Protein AF-A0A3R6A1B7-F1 (afdb_monomer_lite)

Sequence (128 aa):
MNTFRRIESLYRENGYKTHYAEKKHNRILLLYPNTKKSKIYGVHMDSDYGLVNVGCMELFRGESSLLFRDCCYDDYNFIVSKIKKVDEDTTIELNVPYAEPCLRPHLLFENQEDVANSFLKNNGYSES

pLDDT: mean 84.97, std 12.38, range [50.88, 96.31]

Foldseek 3Di:
DQLLVVVVVVQVVVQKDWFWWDDDQKTKIWIWHPDQKTWIKMWIDDRVVQKIFTFTWWQALNDIDTDGDDIDHRDNVVNVVVVVVCRVVPVDQPCPVPDDPNGGIGGMDRCVVCSVVVVCVVVVIDGD

Radius of gyration: 14.3 Å; chains: 1; bounding box: 33×40×31 Å

Secondary structure (DSSP, 8-state):
--HHHHHHHHHHHTTEEEEEEEETTEEEEEEEESSSSB--EEEEEETTTTEEEEEEEEEETTEEEEEEEEEESS-HHHHHHHHHHHHHTTSS----TTS-GGGSPB--BSSHHHHHHHHHHHTTPEE-

Organism: NCBI:txid33043

Structure (mmCIF, N/CA/C/O backbone):
data_AF-A0A3R6A1B7-F1
#
_entry.id   AF-A0A3R6A1B7-F1
#
loop_
_atom_site.group_PDB
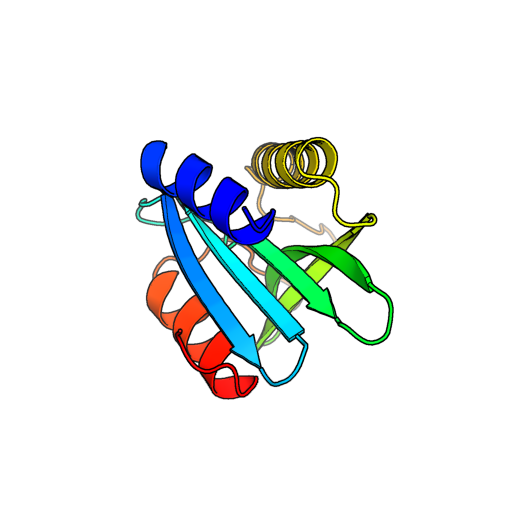_atom_site.id
_atom_site.type_symbol
_atom_site.label_atom_id
_atom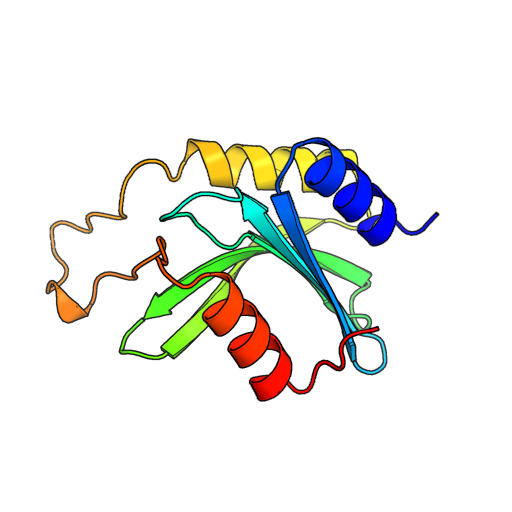_site.label_alt_id
_atom_site.label_comp_id
_atom_site.label_asym_id
_atom_site.label_entity_id
_atom_site.label_seq_id
_atom_site.pdbx_PDB_ins_code
_atom_site.Cartn_x
_atom_site.Cartn_y
_atom_site.Cartn_z
_atom_site.occupancy
_atom_site.B_iso_or_equiv
_atom_site.auth_seq_id
_atom_site.auth_comp_id
_atom_site.auth_asym_id
_atom_site.auth_atom_id
_atom_site.pdbx_PDB_model_num
ATOM 1 N N . MET A 1 1 ? 5.842 16.089 -11.579 1.00 56.31 1 MET A N 1
ATOM 2 C CA . MET A 1 1 ? 5.450 15.626 -10.229 1.00 56.31 1 MET A CA 1
ATOM 3 C C . MET A 1 1 ? 5.300 14.114 -10.293 1.00 56.31 1 MET A C 1
ATOM 5 O O . MET A 1 1 ? 4.538 13.662 -11.133 1.00 56.31 1 MET A O 1
ATOM 9 N N . ASN A 1 2 ? 6.078 13.358 -9.512 1.00 82.25 2 ASN A N 1
ATOM 10 C CA . ASN A 1 2 ? 6.042 11.886 -9.489 1.00 82.25 2 ASN A CA 1
ATOM 11 C C . ASN A 1 2 ? 4.625 11.401 -9.106 1.00 82.25 2 ASN A C 1
ATOM 13 O O . ASN A 1 2 ? 4.044 11.945 -8.164 1.00 82.25 2 ASN A O 1
ATOM 17 N N . THR A 1 3 ? 4.066 10.417 -9.818 1.00 90.81 3 THR A N 1
ATOM 18 C CA . THR A 1 3 ? 2.735 9.844 -9.543 1.00 90.81 3 THR A CA 1
ATOM 19 C C . THR A 1 3 ? 2.573 9.411 -8.092 1.00 90.81 3 THR A C 1
ATOM 21 O O . THR A 1 3 ? 1.537 9.688 -7.496 1.00 90.81 3 THR A O 1
ATOM 24 N N . PHE A 1 4 ? 3.619 8.852 -7.476 1.00 92.75 4 PHE A N 1
ATOM 25 C CA . PHE A 1 4 ? 3.610 8.478 -6.060 1.00 92.75 4 PHE A CA 1
ATOM 26 C C . PHE A 1 4 ? 3.373 9.686 -5.152 1.00 92.75 4 PHE A C 1
ATOM 28 O O . PHE A 1 4 ? 2.529 9.624 -4.267 1.00 92.75 4 PHE A O 1
ATOM 35 N N . ARG A 1 5 ? 4.049 10.814 -5.408 1.00 91.88 5 ARG A N 1
ATOM 36 C CA . ARG A 1 5 ? 3.853 12.058 -4.642 1.00 91.88 5 ARG A CA 1
ATOM 37 C C . ARG A 1 5 ? 2.453 12.634 -4.851 1.00 91.88 5 ARG A C 1
ATOM 39 O O . ARG A 1 5 ? 1.849 13.121 -3.907 1.00 91.88 5 ARG A O 1
ATOM 46 N N . ARG A 1 6 ? 1.909 12.539 -6.071 1.00 94.94 6 ARG A N 1
ATOM 47 C CA . ARG A 1 6 ? 0.518 12.928 -6.362 1.00 94.94 6 ARG A CA 1
ATOM 48 C C . ARG A 1 6 ? -0.492 12.102 -5.566 1.00 94.94 6 ARG A C 1
ATOM 50 O O . ARG A 1 6 ? -1.417 12.671 -4.998 1.00 94.94 6 ARG A O 1
ATOM 57 N N . ILE A 1 7 ? -0.312 10.783 -5.536 1.00 95.31 7 ILE A N 1
ATOM 58 C CA . ILE A 1 7 ? -1.165 9.867 -4.769 1.00 95.31 7 ILE A CA 1
ATOM 59 C C . ILE A 1 7 ? -1.015 10.153 -3.272 1.00 95.31 7 ILE A C 1
ATOM 61 O O . ILE A 1 7 ? -2.015 10.287 -2.576 1.00 95.31 7 ILE A O 1
ATOM 65 N N . GLU A 1 8 ? 0.216 10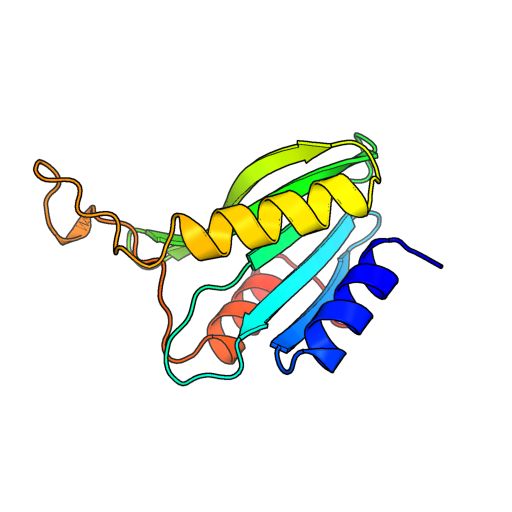.306 -2.784 1.00 95.94 8 GLU A N 1
ATOM 66 C CA . GLU A 1 8 ? 0.506 10.643 -1.389 1.00 95.94 8 GLU A CA 1
ATOM 67 C C . GLU A 1 8 ? -0.230 11.918 -0.951 1.00 95.94 8 GLU A C 1
ATOM 69 O O . GLU A 1 8 ? -0.932 11.894 0.059 1.00 95.94 8 GLU A O 1
ATOM 74 N N . SER A 1 9 ? -0.131 13.003 -1.729 1.00 95.50 9 SER A N 1
ATOM 75 C CA . SER A 1 9 ? -0.847 14.255 -1.458 1.00 95.50 9 SER A CA 1
ATOM 76 C C . SER A 1 9 ? -2.360 14.060 -1.421 1.00 95.50 9 SER A C 1
ATOM 78 O O . SER A 1 9 ? -2.981 14.451 -0.437 1.00 95.50 9 SER A O 1
ATOM 80 N N . LEU A 1 10 ? -2.942 13.395 -2.430 1.00 95.69 10 LEU A N 1
ATOM 81 C CA . LEU A 1 10 ? -4.383 13.122 -2.475 1.00 95.69 10 LEU A CA 1
ATOM 82 C C . LEU A 1 10 ? -4.855 12.422 -1.195 1.00 95.69 10 LEU A C 1
ATOM 84 O O . LEU A 1 10 ? -5.845 12.826 -0.588 1.00 95.69 10 LEU A O 1
ATOM 88 N N . TYR A 1 11 ? -4.176 11.353 -0.787 1.00 95.38 11 TYR A N 1
ATOM 89 C CA . TYR A 1 11 ? -4.617 10.560 0.358 1.00 95.38 11 TYR A CA 1
ATOM 90 C C . TYR A 1 11 ? -4.367 11.276 1.690 1.00 95.38 11 TYR A C 1
ATOM 92 O O . TYR A 1 11 ? -5.235 11.227 2.563 1.00 95.38 11 TYR A O 1
ATOM 100 N N . ARG A 1 12 ? -3.261 12.020 1.836 1.00 95.50 12 ARG A N 1
ATOM 101 C CA . ARG A 1 12 ? -3.033 12.882 3.010 1.00 95.50 12 ARG A CA 1
ATOM 102 C C . ARG A 1 12 ? -4.116 13.947 3.163 1.00 95.50 12 ARG A C 1
ATOM 104 O O . ARG A 1 12 ? -4.625 14.130 4.265 1.00 95.50 12 ARG A O 1
ATOM 111 N N . GLU A 1 13 ? -4.506 14.607 2.073 1.00 96.12 13 GLU A N 1
ATOM 112 C CA . GLU A 1 13 ? -5.593 15.600 2.065 1.00 96.12 13 GLU A CA 1
ATOM 113 C C . GLU A 1 13 ? -6.943 14.988 2.474 1.00 96.12 13 GLU A C 1
ATOM 115 O O . GLU A 1 13 ? -7.766 15.660 3.089 1.00 96.12 13 GLU A O 1
ATOM 120 N N . ASN A 1 14 ? -7.145 13.693 2.208 1.00 93.31 14 ASN A N 1
ATOM 121 C CA . ASN A 1 14 ? -8.319 12.929 2.637 1.00 93.31 14 ASN A CA 1
ATOM 122 C C . ASN A 1 14 ? -8.143 12.249 4.014 1.00 93.31 14 ASN A C 1
ATOM 124 O O . ASN A 1 14 ? -8.914 11.358 4.370 1.00 93.31 14 ASN A O 1
ATOM 128 N N . GLY A 1 15 ? -7.138 12.650 4.802 1.00 93.38 15 GLY A N 1
ATOM 129 C CA . GLY A 1 15 ? -6.952 12.209 6.189 1.00 93.38 15 GLY A CA 1
ATOM 130 C C . GLY A 1 15 ? -6.279 10.844 6.364 1.00 93.38 15 GLY A C 1
ATOM 131 O O . GLY A 1 15 ? -6.353 10.264 7.448 1.00 93.38 15 GLY A O 1
ATOM 132 N N . TYR A 1 16 ? -5.629 10.306 5.332 1.00 95.19 16 TYR A N 1
ATOM 133 C CA . TYR A 1 16 ? -4.867 9.061 5.441 1.00 95.19 16 TYR A CA 1
ATOM 134 C C . TYR A 1 16 ? -3.484 9.329 6.036 1.00 95.19 16 TYR A C 1
ATOM 136 O O . TYR A 1 16 ? -2.857 10.357 5.769 1.00 95.19 16 TYR A O 1
ATOM 144 N N . LYS A 1 17 ? -2.967 8.353 6.785 1.00 95.69 17 LYS A N 1
ATOM 145 C CA . LYS A 1 17 ? -1.534 8.270 7.080 1.00 95.69 17 LYS A CA 1
ATOM 146 C C . LYS A 1 17 ? -0.830 7.630 5.888 1.00 95.69 17 LYS A C 1
ATOM 148 O O . LYS A 1 17 ? -1.362 6.699 5.281 1.00 95.69 17 LYS A O 1
ATOM 153 N N . THR A 1 18 ? 0.352 8.134 5.547 1.00 96.31 18 THR A N 1
ATOM 154 C CA . THR A 1 18 ? 1.124 7.662 4.394 1.00 96.31 18 THR A CA 1
ATOM 155 C C . THR A 1 18 ? 2.605 7.548 4.732 1.00 96.31 18 THR A C 1
ATOM 157 O O . THR A 1 18 ? 3.155 8.427 5.395 1.00 96.31 18 THR A O 1
ATOM 160 N N . HIS A 1 19 ? 3.249 6.508 4.205 1.00 95.31 19 HIS A N 1
ATOM 161 C CA . HIS A 1 19 ? 4.684 6.255 4.315 1.00 95.31 19 HIS A CA 1
ATOM 162 C C . HIS A 1 19 ? 5.256 6.051 2.921 1.00 95.31 19 HIS A C 1
ATOM 164 O O . HIS A 1 19 ? 5.013 5.025 2.282 1.00 95.31 19 HIS A O 1
ATOM 170 N N . TYR A 1 20 ? 5.979 7.052 2.435 1.00 94.50 20 TYR A N 1
ATOM 171 C CA . TYR A 1 20 ? 6.728 6.959 1.192 1.00 94.50 20 TYR A CA 1
ATOM 172 C C . TYR A 1 20 ? 8.178 6.601 1.506 1.00 94.50 20 TYR A C 1
ATOM 174 O O . TYR A 1 20 ? 8.797 7.219 2.371 1.00 94.50 20 TYR A O 1
ATOM 182 N N . ALA A 1 21 ? 8.720 5.616 0.799 1.00 92.75 21 ALA A N 1
ATOM 183 C CA . ALA A 1 21 ? 10.101 5.204 0.969 1.00 92.75 21 ALA A CA 1
ATOM 184 C C . ALA A 1 21 ? 10.721 4.761 -0.358 1.00 92.75 21 ALA A C 1
ATOM 186 O O . ALA A 1 21 ? 10.038 4.315 -1.287 1.00 92.75 21 ALA A O 1
ATOM 187 N N . GLU A 1 22 ? 12.043 4.863 -0.430 1.00 90.50 22 GLU A N 1
ATOM 188 C CA . GLU A 1 22 ? 12.822 4.483 -1.604 1.00 90.50 22 GLU A CA 1
ATOM 189 C C . GLU A 1 22 ? 13.926 3.499 -1.210 1.00 90.50 22 GLU A C 1
ATOM 191 O O . GLU A 1 22 ? 14.475 3.545 -0.106 1.00 90.50 22 GLU A O 1
ATOM 196 N N . LYS A 1 23 ? 14.249 2.580 -2.120 1.00 88.62 23 LYS A N 1
ATOM 197 C CA . LYS A 1 23 ? 15.365 1.641 -1.977 1.00 88.62 23 LYS A CA 1
ATOM 198 C C . LYS A 1 23 ? 16.010 1.426 -3.334 1.00 88.62 23 LYS A C 1
ATOM 200 O O . LYS A 1 23 ? 15.461 0.721 -4.179 1.00 88.62 23 LYS A O 1
ATOM 205 N N . LYS A 1 24 ? 17.209 1.982 -3.525 1.00 86.38 24 LYS A N 1
ATOM 206 C CA . LYS A 1 24 ? 17.898 2.019 -4.826 1.00 86.38 24 LYS A CA 1
ATOM 207 C C . LYS A 1 24 ? 16.992 2.645 -5.891 1.00 86.38 24 LYS A C 1
ATOM 209 O O . LYS A 1 24 ? 16.821 3.855 -5.909 1.00 86.38 24 LYS A O 1
ATOM 214 N N . HIS A 1 25 ? 16.412 1.820 -6.751 1.00 85.00 25 HIS A N 1
ATOM 215 C CA . HIS A 1 25 ? 15.540 2.237 -7.834 1.00 85.00 25 HIS A CA 1
ATOM 216 C C . HIS A 1 25 ? 14.059 1.899 -7.559 1.00 85.00 25 HIS A C 1
ATOM 218 O O . HIS A 1 25 ? 13.182 2.338 -8.302 1.00 85.00 25 HIS A O 1
ATOM 224 N N . ASN A 1 26 ? 13.765 1.197 -6.460 1.00 89.38 26 ASN A N 1
ATOM 225 C CA . ASN A 1 26 ? 12.408 0.842 -6.066 1.00 89.38 26 ASN A CA 1
ATOM 226 C C . ASN A 1 26 ? 11.773 1.958 -5.247 1.00 89.38 26 ASN A C 1
ATOM 228 O O . ASN A 1 26 ? 12.429 2.604 -4.421 1.00 89.38 26 ASN A O 1
ATOM 232 N N . ARG A 1 27 ? 10.472 2.146 -5.446 1.00 91.38 27 ARG A N 1
ATOM 233 C CA . ARG A 1 27 ? 9.661 3.125 -4.719 1.00 91.38 27 ARG A CA 1
ATOM 234 C C . ARG A 1 27 ? 8.455 2.433 -4.133 1.00 91.38 27 ARG A C 1
ATOM 236 O O . ARG A 1 27 ? 7.799 1.650 -4.820 1.00 91.38 27 ARG A O 1
ATOM 243 N N . ILE A 1 28 ? 8.131 2.762 -2.894 1.00 94.56 28 ILE A N 1
ATOM 244 C CA . ILE A 1 28 ? 6.941 2.254 -2.232 1.00 94.56 28 ILE A CA 1
ATOM 245 C C . ILE A 1 28 ? 6.191 3.389 -1.548 1.00 94.56 28 ILE A C 1
ATOM 247 O O . ILE A 1 28 ? 6.783 4.281 -0.947 1.00 94.56 28 ILE A O 1
ATOM 251 N N . LEU A 1 29 ? 4.871 3.349 -1.661 1.00 96.00 29 LEU A N 1
ATOM 252 C CA . LEU A 1 29 ? 3.955 4.178 -0.903 1.00 96.00 29 LEU A CA 1
ATOM 253 C C . LEU A 1 29 ? 2.993 3.249 -0.175 1.00 96.00 29 LEU A C 1
ATOM 255 O O . LEU A 1 29 ? 2.198 2.553 -0.808 1.00 96.00 29 LEU A O 1
ATOM 259 N N . LEU A 1 30 ? 3.071 3.256 1.149 1.00 96.31 30 LEU A N 1
ATOM 260 C CA . LEU A 1 30 ? 2.063 2.659 2.009 1.00 96.31 30 LEU A CA 1
ATOM 261 C C . LEU A 1 30 ? 1.086 3.743 2.449 1.00 96.31 30 LEU A C 1
ATOM 263 O O . LEU A 1 30 ? 1.502 4.855 2.770 1.00 96.31 30 LEU A O 1
ATOM 267 N N . LEU A 1 31 ? -0.206 3.442 2.480 1.00 95.56 31 LEU A N 1
ATOM 268 C CA . LEU A 1 31 ? -1.224 4.388 2.935 1.00 95.56 31 LEU A CA 1
ATOM 269 C C . LEU A 1 31 ? -2.397 3.674 3.594 1.00 95.56 31 LEU A C 1
ATOM 271 O O . LEU A 1 31 ? -2.716 2.541 3.244 1.00 95.56 31 LEU A O 1
ATOM 275 N N . TYR A 1 32 ? -3.031 4.329 4.563 1.00 93.94 32 TYR A N 1
ATOM 276 C CA . TYR A 1 32 ? -4.176 3.778 5.287 1.00 93.94 32 TYR A CA 1
ATOM 277 C C . TYR A 1 32 ? -5.023 4.877 5.945 1.00 93.94 32 TYR A C 1
ATOM 279 O O . TYR A 1 32 ? -4.480 5.915 6.342 1.00 93.94 32 TYR A O 1
ATOM 287 N N . PRO A 1 33 ? -6.346 4.667 6.101 1.00 91.56 33 PRO A N 1
ATOM 288 C CA . PRO A 1 33 ? -7.213 5.599 6.813 1.00 91.56 33 PRO A CA 1
ATOM 289 C C . PRO A 1 33 ? -6.727 5.804 8.250 1.00 91.56 33 PRO A C 1
ATOM 291 O O . PRO A 1 33 ? -6.415 4.822 8.933 1.00 91.56 33 PRO A O 1
ATOM 294 N N . ASN A 1 34 ? -6.721 7.049 8.736 1.00 90.31 34 ASN A N 1
ATOM 295 C CA . ASN A 1 34 ? -6.369 7.376 10.121 1.00 90.31 34 ASN A CA 1
ATOM 296 C C . ASN A 1 34 ? -7.510 7.011 11.090 1.00 90.31 34 ASN A C 1
ATOM 298 O O . ASN A 1 34 ? -8.216 7.866 11.621 1.00 90.31 34 ASN A O 1
ATOM 302 N N . THR A 1 35 ? -7.723 5.711 11.274 1.00 89.12 35 THR A N 1
ATOM 303 C CA . THR A 1 35 ? -8.772 5.126 12.117 1.00 89.12 35 THR A CA 1
ATOM 304 C C . THR A 1 35 ? -8.196 3.973 12.935 1.00 89.12 35 THR A C 1
ATOM 306 O O . THR A 1 35 ? -7.133 3.446 12.610 1.00 89.12 35 THR A O 1
ATOM 309 N N . LYS A 1 36 ? -8.901 3.557 13.995 1.00 87.56 36 LYS A N 1
ATOM 310 C CA . LYS A 1 36 ? -8.397 2.553 14.948 1.00 87.56 36 LYS A CA 1
ATOM 311 C C . LYS A 1 36 ? -8.034 1.211 14.301 1.00 87.56 36 LYS A C 1
ATOM 313 O O . LYS A 1 36 ? -7.136 0.547 14.789 1.00 87.56 36 LYS A O 1
ATOM 318 N N . LYS A 1 37 ? -8.747 0.786 13.257 1.00 87.69 37 LYS A N 1
ATOM 319 C CA . LYS A 1 37 ? -8.527 -0.507 12.602 1.00 87.69 37 LYS A CA 1
ATOM 320 C C . LYS A 1 37 ? -8.841 -0.390 11.119 1.00 87.69 37 LYS A C 1
ATOM 322 O O . LYS A 1 37 ? -9.972 -0.085 10.755 1.00 87.69 37 LYS A O 1
ATOM 327 N N . SER A 1 38 ? -7.849 -0.629 10.272 1.00 88.62 38 SER A N 1
ATOM 328 C CA . SER A 1 38 ? -7.970 -0.482 8.819 1.00 88.62 38 SER A CA 1
ATOM 329 C C . SER A 1 38 ? -6.921 -1.317 8.089 1.00 88.62 38 SER A C 1
ATOM 331 O O . SER A 1 38 ? -6.040 -1.921 8.709 1.00 88.62 38 SER A O 1
ATOM 333 N N . LYS A 1 39 ? -7.046 -1.383 6.762 1.00 89.62 39 LYS A N 1
ATOM 334 C CA . LYS A 1 39 ? -6.049 -2.005 5.888 1.00 89.62 39 LYS A CA 1
ATOM 335 C C . LYS A 1 39 ? -4.920 -1.047 5.586 1.00 89.62 39 LYS A C 1
ATOM 337 O O . LYS A 1 39 ? -5.114 0.165 5.606 1.00 89.62 39 LYS A O 1
ATOM 342 N N . ILE A 1 40 ? -3.776 -1.618 5.230 1.00 93.44 40 ILE A N 1
ATOM 343 C CA . ILE A 1 40 ? -2.627 -0.886 4.707 1.00 93.44 40 ILE A CA 1
ATOM 344 C C . ILE A 1 40 ? -2.536 -1.175 3.215 1.00 93.44 40 ILE A C 1
ATOM 346 O O . ILE A 1 40 ? -2.284 -2.309 2.810 1.00 93.44 40 ILE A O 1
ATOM 350 N N . TYR A 1 41 ? -2.765 -0.154 2.400 1.00 93.50 41 TYR A N 1
ATOM 351 C CA . TYR A 1 41 ? -2.627 -0.212 0.951 1.00 93.50 41 TYR A CA 1
ATOM 352 C C . TYR A 1 41 ? -1.170 0.015 0.572 1.00 93.50 41 TYR A C 1
ATOM 354 O O . TYR A 1 41 ? -0.490 0.825 1.201 1.00 93.50 41 TYR A O 1
ATOM 362 N N . GLY A 1 42 ? -0.700 -0.677 -0.461 1.00 94.38 42 GLY A N 1
ATOM 363 C CA . GLY A 1 42 ? 0.649 -0.510 -0.984 1.00 94.38 42 GLY A CA 1
ATOM 364 C C . GLY A 1 42 ? 0.644 -0.252 -2.482 1.00 94.38 42 GLY A C 1
ATOM 365 O O . GLY A 1 42 ? 0.012 -0.978 -3.249 1.00 94.38 42 GLY A O 1
ATOM 366 N N . VAL A 1 43 ? 1.388 0.771 -2.884 1.00 95.06 43 VAL A N 1
ATOM 367 C CA . VAL A 1 43 ? 1.755 1.067 -4.269 1.00 95.06 43 VAL A CA 1
ATOM 368 C C . VAL A 1 43 ? 3.261 0.880 -4.365 1.00 95.06 43 VAL A C 1
ATOM 370 O O . VAL A 1 43 ? 4.000 1.499 -3.606 1.00 95.06 43 VAL A O 1
ATOM 373 N N . HIS A 1 44 ? 3.728 0.015 -5.256 1.00 94.38 44 HIS A N 1
ATOM 374 C CA . HIS A 1 44 ? 5.137 -0.354 -5.344 1.00 94.38 44 HIS A CA 1
ATOM 375 C C . HIS A 1 44 ? 5.602 -0.389 -6.791 1.00 94.38 44 HIS A C 1
ATOM 377 O O . HIS A 1 44 ? 5.031 -1.100 -7.614 1.00 94.38 44 HIS A O 1
ATOM 383 N N . MET A 1 45 ? 6.668 0.337 -7.088 1.00 92.19 45 MET A N 1
ATOM 384 C CA . MET A 1 45 ? 7.347 0.276 -8.371 1.00 92.19 45 MET A CA 1
ATOM 385 C C . MET A 1 45 ? 8.671 -0.451 -8.184 1.00 92.19 45 MET A C 1
ATOM 387 O O . MET A 1 45 ? 9.518 0.004 -7.412 1.00 92.19 45 MET A O 1
ATOM 391 N N . ASP A 1 46 ? 8.833 -1.544 -8.926 1.00 83.56 46 ASP A N 1
ATOM 392 C CA . ASP A 1 46 ? 10.138 -2.151 -9.164 1.00 83.56 46 ASP A CA 1
ATOM 393 C C . ASP A 1 46 ? 10.718 -1.537 -10.442 1.00 83.56 46 ASP A C 1
ATOM 395 O O . ASP A 1 46 ? 10.082 -1.548 -11.505 1.00 83.56 46 ASP A O 1
ATOM 399 N N . SER A 1 47 ? 11.900 -0.943 -10.330 1.00 72.06 47 SER A N 1
ATOM 400 C CA . SER A 1 47 ? 12.537 -0.231 -11.435 1.00 72.06 47 SER A CA 1
ATOM 401 C C . SER A 1 47 ? 12.886 -1.096 -12.622 1.00 72.06 47 SER A C 1
ATOM 403 O O . SER A 1 47 ? 12.977 -0.574 -13.732 1.00 72.06 47 SER A O 1
ATOM 405 N N . ASP A 1 48 ? 13.106 -2.388 -12.395 1.00 70.69 48 ASP A N 1
ATOM 406 C CA . ASP A 1 48 ? 13.640 -3.273 -13.425 1.00 70.69 48 ASP A CA 1
ATOM 407 C C . ASP A 1 48 ? 12.596 -3.526 -14.521 1.00 70.69 48 ASP A C 1
ATOM 409 O O . ASP A 1 48 ? 12.939 -3.860 -15.655 1.00 70.69 48 ASP A O 1
ATOM 413 N N . TYR A 1 49 ? 11.318 -3.282 -14.207 1.00 70.19 49 TYR A N 1
ATOM 414 C CA . TYR A 1 49 ? 10.186 -3.541 -15.095 1.00 70.19 49 TYR A CA 1
ATOM 415 C C . TYR A 1 49 ? 9.324 -2.303 -15.378 1.00 70.19 49 TYR A C 1
ATOM 417 O O . TYR A 1 49 ? 8.479 -2.345 -16.272 1.00 70.19 49 TYR A O 1
ATOM 425 N N . GLY A 1 50 ? 9.500 -1.204 -14.629 1.00 81.25 50 GLY A N 1
ATOM 426 C CA . GLY A 1 50 ? 8.721 0.035 -14.790 1.00 81.25 50 GLY A CA 1
ATOM 427 C C . GLY A 1 50 ? 7.223 -0.112 -14.484 1.00 81.25 50 GLY A C 1
ATOM 428 O O . GLY A 1 50 ? 6.443 0.803 -14.756 1.00 81.25 50 GLY A O 1
ATOM 429 N N . LEU A 1 51 ? 6.820 -1.259 -13.931 1.00 89.81 51 LEU A N 1
ATOM 430 C CA . LEU A 1 51 ? 5.449 -1.552 -13.540 1.00 89.81 51 LEU A CA 1
ATOM 431 C C . LEU A 1 51 ? 5.214 -1.123 -12.093 1.00 89.81 51 LEU A C 1
ATOM 433 O O . LEU A 1 51 ? 5.989 -1.429 -11.183 1.00 89.81 51 LEU A O 1
ATOM 437 N N . VAL A 1 52 ? 4.098 -0.438 -11.892 1.00 92.75 52 VAL A N 1
ATOM 438 C CA . VAL A 1 52 ? 3.542 -0.096 -10.594 1.00 92.75 52 VAL A CA 1
ATOM 439 C C . VAL A 1 52 ? 2.547 -1.173 -10.201 1.00 92.75 52 VAL A C 1
ATOM 441 O O . VAL A 1 52 ? 1.526 -1.373 -10.854 1.00 92.75 52 VAL A O 1
ATOM 444 N N . ASN A 1 53 ? 2.848 -1.858 -9.111 1.00 93.06 53 ASN A N 1
ATOM 445 C CA . ASN A 1 53 ? 1.999 -2.857 -8.493 1.00 93.06 53 ASN A CA 1
ATOM 446 C C . ASN A 1 53 ? 1.157 -2.208 -7.394 1.00 93.06 53 ASN A C 1
ATOM 448 O O . ASN A 1 53 ? 1.654 -1.380 -6.627 1.00 93.06 53 ASN A O 1
ATOM 452 N N . VAL A 1 54 ? -0.110 -2.605 -7.300 1.00 93.06 54 VAL A N 1
ATOM 453 C CA . VAL A 1 54 ? -1.065 -2.097 -6.310 1.00 93.06 54 VAL A CA 1
ATOM 454 C C . VAL A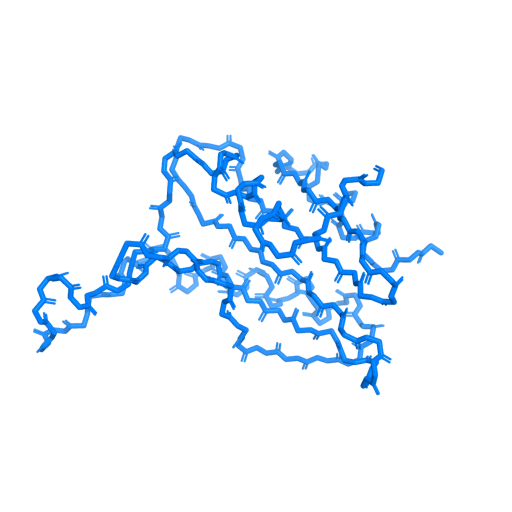 1 54 ? -1.661 -3.270 -5.539 1.00 93.06 54 VAL A C 1
ATOM 456 O O . VAL A 1 54 ? -2.026 -4.300 -6.115 1.00 93.06 54 VAL A O 1
ATOM 459 N N . GLY A 1 55 ? -1.721 -3.138 -4.218 1.00 91.81 55 GLY A N 1
ATOM 460 C CA . GLY A 1 55 ? -2.120 -4.221 -3.329 1.00 91.81 55 GLY A CA 1
ATOM 461 C C . GLY A 1 55 ? -2.427 -3.769 -1.909 1.00 91.81 55 GLY A C 1
ATOM 462 O O . GLY A 1 55 ? -2.553 -2.576 -1.628 1.00 91.81 55 GLY A O 1
ATOM 463 N N . CYS A 1 56 ? -2.526 -4.740 -1.006 1.00 90.69 56 CYS A N 1
ATOM 464 C CA . CYS A 1 56 ? -2.722 -4.499 0.421 1.00 90.69 56 CYS A CA 1
ATOM 465 C C . CYS A 1 56 ? -1.872 -5.445 1.267 1.00 90.69 56 CYS A C 1
ATOM 467 O O . CYS A 1 56 ? -1.450 -6.505 0.798 1.00 90.69 56 CYS A O 1
ATOM 469 N N . MET A 1 57 ? -1.585 -5.034 2.499 1.00 91.75 57 MET A N 1
ATOM 470 C CA . MET A 1 57 ? -0.888 -5.883 3.452 1.00 91.75 57 MET A CA 1
ATOM 471 C C . MET A 1 57 ? -1.796 -6.987 3.975 1.00 91.75 57 MET A C 1
ATOM 473 O O . MET A 1 57 ? -2.947 -6.747 4.340 1.00 91.75 57 MET A O 1
ATOM 477 N N . GLU A 1 58 ? -1.224 -8.178 4.076 1.00 89.00 58 GLU A N 1
ATOM 478 C CA . GLU A 1 58 ? -1.854 -9.356 4.648 1.00 89.00 58 GLU A CA 1
ATOM 479 C C . GLU A 1 58 ? -0.925 -9.955 5.700 1.00 89.00 58 GLU A C 1
ATOM 481 O O . GLU A 1 58 ? 0.268 -10.158 5.459 1.00 89.00 58 GLU A O 1
ATOM 486 N N . LEU A 1 59 ? -1.474 -10.232 6.879 1.00 86.25 59 LEU A N 1
ATOM 487 C CA . LEU A 1 59 ? -0.809 -11.004 7.915 1.00 86.25 59 LEU A CA 1
ATOM 488 C C . LEU A 1 59 ? -1.185 -12.467 7.735 1.00 86.25 59 LEU A C 1
ATOM 490 O O . LEU A 1 59 ? -2.339 -12.850 7.942 1.00 86.25 59 LEU A O 1
ATOM 494 N N . PHE A 1 60 ? -0.203 -13.287 7.396 1.00 81.19 60 PHE A N 1
ATOM 495 C CA . PHE A 1 60 ? -0.376 -14.721 7.249 1.00 81.19 60 PHE A CA 1
ATOM 496 C C . PHE A 1 60 ? 0.673 -15.437 8.095 1.00 81.19 60 PHE A C 1
ATOM 498 O O . PHE A 1 60 ? 1.859 -15.144 7.999 1.00 81.19 60 PHE A O 1
ATOM 505 N N . ARG A 1 61 ? 0.239 -16.357 8.968 1.00 80.75 61 ARG A N 1
ATOM 506 C CA . ARG A 1 61 ? 1.126 -17.121 9.872 1.00 80.75 61 ARG A CA 1
ATOM 507 C C . ARG A 1 61 ? 2.072 -16.256 10.728 1.00 80.75 61 ARG A C 1
ATOM 509 O O . ARG A 1 61 ? 3.179 -16.673 11.042 1.00 80.75 61 ARG A O 1
ATOM 516 N N . GLY A 1 62 ? 1.617 -15.068 11.130 1.00 78.75 62 GLY A N 1
ATOM 517 C CA . GLY A 1 62 ? 2.402 -14.134 11.945 1.00 78.75 62 GLY A CA 1
ATOM 518 C C . GLY A 1 62 ? 3.357 -13.240 11.150 1.00 78.75 62 GLY A C 1
ATOM 519 O O . GLY A 1 62 ? 4.007 -12.383 11.742 1.00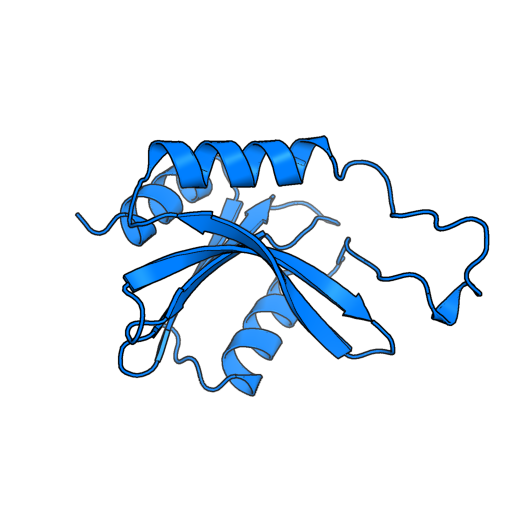 78.75 62 GLY A O 1
ATOM 520 N N . GLU A 1 63 ? 3.402 -13.376 9.824 1.00 81.19 63 GLU A N 1
ATOM 521 C CA . GLU A 1 63 ? 4.251 -12.569 8.950 1.00 81.19 63 GLU A CA 1
ATOM 522 C C . GLU A 1 63 ? 3.404 -11.605 8.118 1.00 81.19 63 GLU A C 1
ATOM 524 O O . GLU A 1 63 ? 2.444 -12.004 7.454 1.00 81.19 63 GLU A O 1
ATOM 529 N N . SER A 1 64 ? 3.728 -10.312 8.194 1.00 84.81 64 SER A N 1
ATOM 530 C CA . SER A 1 64 ? 3.090 -9.297 7.356 1.00 84.81 64 SER A CA 1
ATOM 531 C C . SER A 1 64 ? 3.777 -9.261 5.996 1.00 84.81 64 SER A C 1
ATOM 533 O O . SER A 1 64 ? 4.998 -9.144 5.892 1.00 84.81 64 SER A O 1
ATOM 535 N N . SER A 1 65 ? 2.980 -9.360 4.942 1.00 87.19 65 SER A N 1
ATOM 536 C CA . SER A 1 65 ? 3.444 -9.320 3.560 1.00 87.19 65 SER A CA 1
ATOM 537 C C . SER A 1 65 ? 2.585 -8.356 2.757 1.00 87.19 65 SER A C 1
ATOM 539 O O . SER A 1 65 ? 1.408 -8.171 3.057 1.00 87.19 65 SER A O 1
ATOM 541 N N . LEU A 1 66 ? 3.169 -7.718 1.746 1.00 89.75 66 LEU A N 1
ATOM 542 C CA . LEU A 1 66 ? 2.420 -6.881 0.818 1.00 89.75 66 LEU A CA 1
ATOM 543 C C . LEU A 1 66 ? 2.035 -7.718 -0.397 1.00 89.75 66 LEU A C 1
ATOM 545 O O . LEU A 1 66 ? 2.911 -8.188 -1.124 1.00 89.75 66 LEU A O 1
ATOM 549 N N . LEU A 1 67 ? 0.734 -7.894 -0.619 1.00 87.62 67 LEU A N 1
ATOM 550 C CA . LEU A 1 67 ? 0.233 -8.732 -1.695 1.00 87.62 67 LEU A CA 1
ATOM 551 C C . LEU A 1 67 ? -0.391 -7.891 -2.805 1.00 87.62 67 LEU A C 1
ATOM 553 O O . LEU A 1 67 ? -1.419 -7.234 -2.624 1.00 87.62 67 LEU A O 1
ATOM 557 N N . PHE A 1 68 ? 0.249 -7.927 -3.971 1.00 87.25 68 PHE A N 1
ATOM 558 C CA . PHE A 1 68 ? -0.183 -7.196 -5.155 1.00 87.25 68 PHE A CA 1
ATOM 559 C C . PHE A 1 68 ? -1.279 -7.948 -5.908 1.00 87.25 68 PHE A C 1
ATOM 561 O O . PHE A 1 68 ? -1.226 -9.168 -6.071 1.00 87.25 68 PHE A O 1
ATOM 568 N N . ARG A 1 69 ? -2.299 -7.206 -6.340 1.00 83.81 69 ARG A N 1
ATOM 569 C CA . ARG A 1 69 ? -3.495 -7.739 -7.014 1.00 83.81 69 ARG A CA 1
ATOM 570 C C . ARG A 1 69 ? -3.607 -7.275 -8.457 1.00 83.81 69 ARG A C 1
ATOM 572 O O . ARG A 1 69 ? -4.143 -7.995 -9.287 1.00 83.81 69 ARG A O 1
ATOM 579 N N . ASP A 1 70 ? -3.089 -6.089 -8.740 1.00 90.25 70 ASP A N 1
ATOM 580 C CA . ASP A 1 70 ? -3.113 -5.461 -10.051 1.00 90.25 70 ASP A CA 1
ATOM 581 C C . ASP A 1 70 ? -1.779 -4.749 -10.298 1.00 90.25 70 ASP A C 1
ATOM 583 O O . ASP A 1 70 ? -1.071 -4.373 -9.358 1.00 90.25 70 ASP A O 1
ATOM 587 N N . CYS A 1 71 ? -1.453 -4.528 -11.569 1.00 90.75 71 CYS A N 1
ATOM 588 C CA . CYS A 1 71 ? -0.318 -3.710 -11.969 1.00 90.75 71 CYS A CA 1
ATOM 589 C C . CYS A 1 71 ? -0.648 -2.874 -13.208 1.00 90.75 71 CYS A C 1
ATOM 591 O O . CYS A 1 71 ? -1.542 -3.206 -13.988 1.00 90.75 71 CYS A O 1
ATOM 593 N N . CYS A 1 72 ? 0.077 -1.777 -13.376 1.00 90.69 72 CYS A N 1
ATOM 594 C CA . CYS A 1 72 ? 0.015 -0.909 -14.545 1.00 90.69 72 CYS A CA 1
ATOM 595 C C . CYS A 1 72 ? 1.376 -0.248 -14.772 1.00 90.69 72 CYS A C 1
ATOM 597 O O . CYS A 1 72 ? 2.236 -0.262 -13.895 1.00 90.69 72 CYS A O 1
ATOM 599 N N . TYR A 1 73 ? 1.570 0.391 -15.924 1.00 89.69 73 TYR A N 1
ATOM 600 C CA . TYR A 1 73 ? 2.599 1.431 -16.031 1.00 89.69 73 TYR A CA 1
ATOM 601 C C . TYR A 1 73 ? 2.247 2.623 -15.131 1.00 89.69 73 TYR A C 1
ATOM 603 O O . TYR A 1 73 ? 1.209 2.615 -14.479 1.00 89.69 73 TYR A O 1
ATOM 611 N N . ASP A 1 74 ? 3.104 3.639 -15.068 1.00 87.94 74 ASP A N 1
ATOM 612 C CA . ASP A 1 74 ? 2.923 4.815 -14.209 1.00 87.94 74 ASP A CA 1
ATOM 613 C C . ASP A 1 74 ? 1.671 5.660 -14.575 1.00 87.94 74 ASP A C 1
ATOM 615 O O . ASP A 1 74 ? 1.764 6.718 -15.198 1.00 87.94 74 ASP A O 1
ATOM 619 N N . ASP A 1 75 ? 0.483 5.163 -14.210 1.00 92.38 75 ASP A N 1
ATOM 620 C CA . ASP A 1 75 ? -0.841 5.716 -14.501 1.00 92.38 75 ASP A CA 1
ATOM 621 C C . ASP A 1 75 ? -1.581 6.028 -13.198 1.00 92.38 75 ASP A C 1
ATOM 623 O O . ASP A 1 75 ? -2.110 5.161 -12.495 1.00 92.38 75 ASP A O 1
ATOM 627 N N . TYR A 1 76 ? -1.653 7.320 -12.903 1.00 94.06 76 TYR A N 1
ATOM 628 C CA . TYR A 1 76 ? -2.321 7.854 -11.725 1.00 94.06 76 TYR A CA 1
ATOM 629 C C . TYR A 1 76 ? -3.790 7.422 -11.591 1.00 94.06 76 TYR A C 1
ATOM 631 O O . TYR A 1 76 ? -4.219 7.032 -10.502 1.00 94.06 76 TYR A O 1
ATOM 639 N N . ASN A 1 77 ? -4.575 7.496 -12.671 1.00 94.81 77 ASN A N 1
ATOM 640 C CA . ASN A 1 77 ? -6.013 7.231 -12.609 1.00 94.81 77 ASN A CA 1
ATOM 641 C C . ASN A 1 77 ? -6.272 5.749 -12.353 1.00 94.81 77 ASN A C 1
ATOM 643 O O . ASN A 1 77 ? -7.133 5.403 -11.540 1.00 94.81 77 ASN A O 1
ATOM 647 N N . PHE A 1 78 ? -5.490 4.884 -13.003 1.00 93.81 78 PHE A N 1
ATOM 648 C CA . PHE A 1 78 ? -5.550 3.453 -12.756 1.00 93.81 78 PHE A CA 1
ATOM 649 C C . PHE A 1 78 ? -5.231 3.147 -11.291 1.00 93.81 78 PHE A C 1
ATOM 651 O O . PHE A 1 78 ? -6.050 2.523 -10.617 1.00 93.81 78 PHE A O 1
ATOM 658 N N . ILE A 1 79 ? -4.104 3.638 -10.766 1.00 94.12 79 ILE A N 1
ATOM 659 C CA . ILE A 1 79 ? -3.672 3.337 -9.393 1.00 94.12 79 ILE A CA 1
ATOM 660 C C . ILE A 1 79 ? -4.725 3.784 -8.372 1.00 94.12 79 ILE A C 1
ATOM 662 O O . ILE A 1 79 ? -5.119 2.994 -7.513 1.00 94.12 79 ILE A O 1
ATOM 666 N N . VAL A 1 80 ? -5.243 5.012 -8.493 1.00 94.19 80 VAL A N 1
ATOM 667 C CA . VAL A 1 80 ? -6.291 5.525 -7.593 1.00 94.19 80 VAL A CA 1
ATOM 668 C C . VAL A 1 80 ? -7.563 4.679 -7.682 1.00 94.19 80 VAL A C 1
ATOM 670 O O . VAL A 1 80 ? -8.157 4.362 -6.651 1.00 94.19 80 VAL A O 1
ATOM 673 N N . SER A 1 81 ? -7.977 4.271 -8.887 1.00 93.75 81 SER A N 1
ATOM 674 C CA . SER A 1 81 ? -9.151 3.404 -9.051 1.00 93.75 81 SER A CA 1
ATOM 675 C C . SER A 1 81 ? -8.967 2.046 -8.367 1.00 93.75 81 SER A C 1
ATOM 677 O O . SER A 1 81 ? -9.901 1.539 -7.746 1.00 93.75 81 SER A O 1
ATOM 679 N N . LYS A 1 82 ? -7.754 1.481 -8.413 1.00 91.75 82 LYS A N 1
ATOM 680 C CA . LYS A 1 82 ? -7.446 0.198 -7.781 1.00 91.75 82 LYS A CA 1
ATOM 681 C C . LYS A 1 82 ? -7.397 0.299 -6.268 1.00 91.75 82 LYS A C 1
ATOM 683 O O . LYS A 1 82 ? -7.986 -0.554 -5.619 1.00 91.75 82 LYS A O 1
ATOM 688 N N . ILE A 1 83 ? -6.801 1.346 -5.701 1.00 89.44 83 ILE A N 1
ATOM 689 C CA . ILE A 1 83 ? -6.830 1.552 -4.244 1.00 89.44 83 ILE A CA 1
ATOM 690 C C . ILE A 1 83 ? -8.279 1.661 -3.750 1.00 89.44 83 ILE A C 1
ATOM 692 O O . ILE A 1 83 ? -8.631 0.996 -2.783 1.00 89.44 83 ILE A O 1
ATOM 696 N N . LYS A 1 84 ? -9.139 2.427 -4.439 1.00 87.12 84 LYS A N 1
ATOM 697 C CA . LYS A 1 84 ? -10.569 2.534 -4.087 1.00 87.12 84 LYS A CA 1
ATOM 698 C C . LYS A 1 84 ? -11.294 1.193 -4.158 1.00 87.12 84 LYS A C 1
ATOM 700 O O . LYS A 1 84 ? -12.023 0.849 -3.238 1.00 87.12 84 LYS A O 1
ATOM 705 N N . LYS A 1 85 ? -11.047 0.403 -5.204 1.00 83.25 85 LYS A N 1
ATOM 706 C CA . LYS A 1 85 ? -11.627 -0.939 -5.312 1.00 83.25 85 LYS A CA 1
ATOM 707 C C . LYS A 1 85 ? -11.169 -1.856 -4.170 1.00 83.25 85 LYS A C 1
ATOM 709 O O . LYS A 1 85 ? -11.983 -2.564 -3.591 1.00 83.25 85 LYS A O 1
ATOM 714 N N . VAL A 1 86 ? -9.882 -1.808 -3.812 1.00 73.06 86 VAL A N 1
ATOM 715 C CA . VAL A 1 86 ? -9.338 -2.541 -2.654 1.00 73.06 86 VAL A CA 1
ATOM 716 C C . VAL A 1 86 ? -9.878 -1.978 -1.334 1.00 73.06 86 VAL A C 1
ATOM 718 O O . VAL A 1 86 ? -9.798 -2.663 -0.332 1.00 73.06 86 VAL A O 1
ATOM 721 N N . ASP A 1 87 ? -10.437 -0.772 -1.276 1.00 71.50 87 ASP A N 1
ATOM 722 C CA . ASP A 1 87 ? -11.144 -0.267 -0.090 1.00 71.50 87 ASP A CA 1
ATOM 723 C C . ASP A 1 87 ? -12.566 -0.847 -0.004 1.00 71.50 87 ASP A C 1
ATOM 725 O O . ASP A 1 87 ? -12.971 -1.374 1.034 1.00 71.50 87 ASP A O 1
ATOM 729 N N . GLU A 1 88 ? -13.279 -0.874 -1.131 1.00 70.69 88 GLU A N 1
ATOM 730 C CA . GLU A 1 88 ? -14.648 -1.392 -1.245 1.00 70.69 88 GLU A CA 1
ATOM 731 C C . GLU A 1 88 ? -14.749 -2.916 -1.038 1.00 70.69 88 GLU A C 1
ATOM 733 O O . GLU A 1 88 ? -15.571 -3.361 -0.233 1.00 70.69 88 GLU A O 1
ATOM 738 N N . ASP A 1 89 ? -13.875 -3.717 -1.669 1.00 62.94 89 ASP A N 1
ATOM 739 C CA . ASP A 1 89 ? -13.891 -5.205 -1.675 1.00 62.94 89 ASP A CA 1
ATOM 740 C C . ASP A 1 89 ? -13.638 -5.849 -0.291 1.00 62.94 89 ASP A C 1
ATOM 742 O O . ASP A 1 89 ? -13.506 -7.059 -0.119 1.00 62.94 89 ASP A O 1
ATOM 746 N N . THR A 1 90 ? -13.478 -5.021 0.725 1.00 55.25 90 THR A N 1
ATOM 747 C CA . THR A 1 90 ? -12.482 -5.233 1.761 1.00 55.25 90 THR A CA 1
ATOM 748 C C . THR A 1 90 ? -12.991 -4.820 3.145 1.00 55.25 90 THR A C 1
ATOM 750 O O . THR A 1 90 ? -12.404 -5.183 4.168 1.00 55.25 90 THR A O 1
ATOM 753 N N . THR A 1 91 ? -14.191 -4.246 3.170 1.00 50.88 91 THR A N 1
ATOM 754 C CA . THR A 1 91 ? -15.105 -4.151 4.315 1.00 50.88 91 THR A CA 1
ATOM 755 C C . THR A 1 91 ? -15.549 -5.516 4.875 1.00 50.88 91 THR A C 1
ATOM 757 O O . THR A 1 91 ? -16.246 -5.569 5.886 1.00 50.88 91 THR A O 1
ATOM 760 N N . ILE A 1 92 ? -15.111 -6.626 4.270 1.00 53.47 92 ILE A N 1
ATOM 761 C CA . ILE A 1 92 ? -15.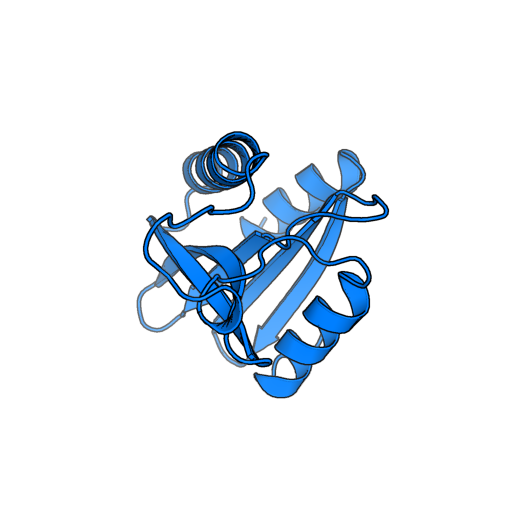382 -8.002 4.689 1.00 53.47 92 ILE A CA 1
ATOM 762 C C . ILE A 1 92 ? -14.031 -8.683 4.973 1.00 53.47 92 ILE A C 1
ATOM 764 O O . ILE A 1 92 ? -13.161 -8.751 4.103 1.00 53.47 92 ILE A O 1
ATOM 768 N N . GLU A 1 93 ? -13.816 -9.164 6.202 1.00 59.09 93 GLU A N 1
ATOM 769 C CA . GLU A 1 93 ? -12.695 -10.067 6.505 1.00 59.09 93 GLU A CA 1
ATOM 770 C C . GLU A 1 93 ? -12.831 -11.292 5.588 1.00 59.09 93 GLU A C 1
ATOM 772 O O . GLU A 1 93 ? -13.934 -11.830 5.478 1.00 59.09 93 GLU A O 1
ATOM 777 N N . LEU A 1 94 ? -11.765 -11.700 4.882 1.00 58.75 94 LEU A N 1
ATOM 778 C CA . LEU A 1 94 ? -11.819 -12.829 3.944 1.00 58.75 94 LEU A CA 1
ATOM 779 C C . LEU A 1 94 ? -12.146 -14.119 4.713 1.00 58.75 94 LEU A C 1
ATOM 781 O O . LEU A 1 94 ? -11.269 -14.863 5.149 1.00 58.75 94 LEU A O 1
ATOM 785 N N . ASN A 1 95 ? -13.436 -14.385 4.895 1.00 54.72 95 ASN A N 1
ATOM 786 C CA . ASN A 1 95 ? -13.936 -15.587 5.531 1.00 54.72 95 ASN A CA 1
ATOM 787 C C . ASN A 1 95 ? -13.875 -16.715 4.510 1.00 54.72 95 ASN A C 1
ATOM 789 O O . ASN A 1 95 ? -14.833 -16.978 3.789 1.00 54.72 95 ASN A O 1
ATOM 793 N N . VAL A 1 96 ? -12.721 -17.376 4.439 1.00 59.34 96 VAL A N 1
ATOM 794 C CA . VAL A 1 96 ? -12.558 -18.602 3.659 1.00 59.34 96 VAL A CA 1
ATOM 795 C C . VAL A 1 96 ? -13.237 -19.734 4.449 1.00 59.34 96 VAL A C 1
ATOM 797 O O . VAL A 1 96 ? -12.704 -20.133 5.489 1.00 59.34 96 VAL A O 1
ATOM 800 N N . PRO A 1 97 ? -14.408 -20.256 4.019 1.00 55.69 97 PRO A N 1
ATOM 801 C CA . PRO A 1 97 ? -15.244 -21.128 4.858 1.00 55.69 97 PRO A CA 1
ATOM 802 C C . PRO A 1 97 ? -14.558 -22.441 5.250 1.00 55.69 97 PRO A C 1
ATOM 804 O O . PRO A 1 97 ? -14.888 -23.037 6.270 1.00 55.69 97 PRO A O 1
ATOM 807 N N . TYR A 1 98 ? -13.589 -22.870 4.439 1.00 57.53 98 TYR A N 1
ATOM 808 C CA . TYR A 1 98 ? -12.922 -24.167 4.530 1.00 57.53 98 TYR A CA 1
ATOM 809 C C . TYR A 1 98 ? -11.499 -24.096 5.099 1.00 57.53 98 TYR A C 1
ATOM 811 O O . TYR A 1 98 ? -10.850 -25.128 5.236 1.00 57.53 98 TYR A O 1
ATOM 819 N N . ALA A 1 99 ? -10.994 -22.899 5.415 1.00 60.47 99 ALA A N 1
ATOM 820 C CA . ALA A 1 99 ? -9.676 -22.743 6.021 1.00 60.47 99 ALA A CA 1
ATOM 821 C C . ALA A 1 99 ? -9.788 -22.772 7.550 1.00 60.47 99 ALA A C 1
ATOM 823 O O . ALA A 1 99 ? -10.647 -22.082 8.124 1.00 60.47 99 ALA A O 1
ATOM 824 N N . GLU A 1 100 ? -8.892 -23.523 8.202 1.00 61.56 100 GLU A N 1
ATOM 825 C CA . GLU A 1 100 ? -8.666 -23.398 9.643 1.00 61.56 100 GLU A CA 1
ATOM 826 C C . GLU A 1 100 ? -8.468 -21.915 10.000 1.00 61.56 100 GLU A C 1
ATOM 828 O O . GLU A 1 100 ? -7.846 -21.187 9.222 1.00 61.56 100 GLU A O 1
ATOM 833 N N . PRO A 1 101 ? -8.972 -21.429 11.149 1.00 60.47 101 PRO A N 1
ATOM 834 C CA . PRO A 1 101 ? -8.863 -20.017 11.519 1.00 60.47 101 PRO A CA 1
ATOM 835 C C . PRO A 1 101 ? -7.431 -19.460 11.449 1.00 60.47 101 PRO A C 1
ATOM 837 O O . PRO A 1 101 ? -7.243 -18.318 11.053 1.00 60.47 101 PRO A O 1
ATOM 840 N N . CYS A 1 102 ? -6.419 -20.282 11.749 1.00 61.91 102 CYS A N 1
ATOM 841 C CA . CYS A 1 102 ? -4.997 -19.924 11.669 1.00 61.91 102 CYS A CA 1
ATOM 842 C C . CYS A 1 102 ? -4.450 -19.779 10.232 1.00 61.91 102 CYS A C 1
ATOM 844 O O . CYS A 1 102 ? -3.351 -19.259 10.039 1.00 61.91 102 CYS A O 1
ATOM 846 N N . LEU A 1 103 ? -5.197 -20.240 9.224 1.00 64.56 103 LEU A N 1
ATOM 847 C CA . LEU A 1 103 ? -4.879 -20.142 7.797 1.00 64.56 103 LEU A CA 1
ATOM 848 C C . LEU A 1 103 ? -5.640 -18.998 7.108 1.00 64.56 103 LEU A C 1
ATOM 850 O O . LEU A 1 103 ? -5.551 -18.857 5.889 1.00 64.56 103 LEU A O 1
ATOM 854 N N . ARG A 1 104 ? -6.400 -18.188 7.853 1.00 72.25 104 ARG A N 1
ATOM 855 C CA . ARG A 1 104 ? -7.114 -17.034 7.300 1.00 72.25 104 ARG A CA 1
ATOM 856 C C . ARG A 1 104 ? -6.208 -15.802 7.370 1.00 72.25 104 ARG A C 1
ATOM 858 O O . ARG A 1 104 ? -5.783 -15.446 8.467 1.00 72.25 104 ARG A O 1
ATOM 865 N N . PRO A 1 105 ? -5.876 -15.159 6.238 1.00 76.38 105 PRO A N 1
ATOM 866 C CA . PRO A 1 105 ? -5.072 -13.947 6.265 1.00 76.38 105 PRO A CA 1
ATOM 867 C C . PRO A 1 105 ? -5.847 -12.817 6.949 1.00 76.38 105 PRO A C 1
ATOM 869 O O . PRO A 1 105 ? -7.013 -12.569 6.633 1.00 76.38 105 PRO A O 1
ATOM 872 N N . HIS A 1 106 ? -5.190 -12.106 7.863 1.00 82.19 106 HIS A N 1
ATOM 873 C CA . HIS A 1 106 ? -5.756 -10.900 8.460 1.00 82.19 106 HIS A CA 1
ATOM 874 C C . HIS A 1 106 ? -5.343 -9.679 7.646 1.00 82.19 106 HIS A C 1
ATOM 876 O O . HIS A 1 106 ? -4.169 -9.478 7.345 1.00 82.19 106 HIS A O 1
ATOM 882 N N . LEU A 1 107 ? -6.328 -8.853 7.306 1.00 86.25 107 LEU A N 1
ATOM 883 C CA . LEU A 1 107 ? -6.133 -7.659 6.479 1.00 86.25 107 LEU A CA 1
ATOM 884 C C . LEU A 1 107 ? -6.285 -6.358 7.271 1.00 86.25 107 LEU A C 1
ATOM 886 O O . LEU A 1 107 ? -5.912 -5.293 6.793 1.00 86.25 107 LEU A O 1
ATOM 890 N N . LEU A 1 108 ? -6.888 -6.438 8.457 1.00 88.06 108 LEU A N 1
ATOM 891 C CA . LEU A 1 108 ? -7.199 -5.296 9.302 1.00 88.06 108 LEU A CA 1
ATOM 892 C C . LEU A 1 108 ? -6.244 -5.260 10.490 1.00 88.06 108 LEU A C 1
ATOM 894 O O . LEU A 1 108 ? -6.208 -6.197 11.287 1.00 88.06 108 LEU A O 1
ATOM 898 N N . PHE A 1 109 ? -5.537 -4.150 10.642 1.00 90.06 109 PHE A N 1
ATOM 899 C CA . PHE A 1 109 ? -4.518 -3.969 11.669 1.00 90.06 109 PHE A CA 1
ATOM 900 C C . PHE A 1 109 ? -4.946 -2.855 12.618 1.00 90.06 109 PHE A C 1
ATOM 902 O O . PHE A 1 109 ? -5.444 -1.834 12.158 1.00 90.06 109 PHE A O 1
ATOM 909 N N . GLU A 1 110 ? -4.764 -3.048 13.925 1.00 91.44 110 GLU A N 1
ATOM 910 C CA . GLU A 1 110 ? -5.004 -1.989 14.922 1.00 91.44 110 GLU A CA 1
ATOM 911 C C . GLU A 1 110 ? -3.788 -1.066 15.105 1.00 91.44 110 GLU A C 1
ATOM 913 O O . GLU A 1 110 ? -3.940 0.105 15.433 1.00 91.44 110 GLU A O 1
ATOM 918 N N . ASN A 1 111 ? -2.582 -1.587 14.843 1.00 91.25 111 ASN A N 1
ATOM 919 C CA . ASN A 1 111 ? -1.312 -0.861 14.933 1.00 91.25 111 ASN A CA 1
ATOM 920 C C . ASN A 1 111 ? -0.717 -0.660 13.530 1.00 91.25 111 ASN A C 1
ATOM 922 O O . ASN A 1 111 ? 0.383 -1.124 13.234 1.00 91.25 111 ASN A O 1
ATOM 926 N N . GLN A 1 112 ? -1.467 -0.028 12.622 1.00 93.19 112 GLN A N 1
ATOM 927 C CA . GLN A 1 112 ? -1.092 0.078 11.205 1.00 93.19 112 GLN A CA 1
ATOM 928 C C . GLN A 1 112 ? 0.277 0.745 11.007 1.00 93.19 112 GLN A C 1
ATOM 930 O O . GLN A 1 112 ? 1.030 0.366 10.117 1.00 93.19 112 GLN A O 1
ATOM 935 N N . GLU A 1 113 ? 0.596 1.732 11.844 1.00 93.12 113 GLU A N 1
ATOM 936 C CA . GLU A 1 113 ? 1.860 2.470 11.791 1.00 93.12 113 GLU A CA 1
ATOM 937 C C . GLU A 1 113 ? 3.061 1.585 12.123 1.00 93.12 113 GLU A C 1
ATOM 939 O O . GLU A 1 113 ? 4.010 1.531 11.343 1.00 93.12 113 GLU A O 1
ATOM 944 N N . ASP A 1 114 ? 2.978 0.802 13.199 1.00 93.06 114 ASP A N 1
ATOM 945 C CA . ASP A 1 114 ? 4.034 -0.144 13.566 1.00 93.06 114 ASP A CA 1
ATOM 946 C C . ASP A 1 114 ? 4.227 -1.215 12.489 1.00 93.06 114 ASP A C 1
ATOM 948 O O . ASP A 1 114 ? 5.360 -1.588 12.178 1.00 93.06 114 ASP A O 1
ATOM 952 N N . VAL A 1 115 ? 3.131 -1.698 11.891 1.00 93.25 115 VAL A N 1
ATOM 953 C CA . VAL A 1 115 ? 3.171 -2.692 10.809 1.00 93.25 115 VAL A CA 1
ATOM 954 C C . VAL A 1 115 ? 3.835 -2.109 9.560 1.00 93.25 115 VAL A C 1
ATOM 956 O O . VAL A 1 115 ? 4.739 -2.739 9.012 1.00 93.25 115 VAL A O 1
ATOM 959 N N . ALA A 1 116 ? 3.445 -0.902 9.137 1.00 94.12 116 ALA A N 1
ATOM 960 C CA . ALA A 1 116 ? 4.036 -0.225 7.984 1.00 94.12 116 ALA A CA 1
ATOM 961 C C . ALA A 1 116 ? 5.540 0.020 8.185 1.00 94.12 116 ALA A C 1
ATOM 963 O O . ALA A 1 116 ? 6.347 -0.382 7.344 1.00 94.12 116 ALA A O 1
ATOM 964 N N . ASN A 1 117 ? 5.929 0.587 9.328 1.00 92.69 117 ASN A N 1
ATOM 965 C CA . ASN A 1 117 ? 7.326 0.894 9.641 1.00 92.69 117 ASN A CA 1
ATOM 966 C C . ASN A 1 117 ? 8.177 -0.376 9.747 1.00 92.69 117 ASN A C 1
ATOM 968 O O . ASN A 1 117 ? 9.278 -0.447 9.194 1.00 92.69 117 ASN A O 1
ATOM 972 N N . SER A 1 118 ? 7.654 -1.415 10.405 1.00 92.31 118 SER A N 1
ATOM 973 C CA . SER A 1 118 ? 8.332 -2.711 10.508 1.00 92.31 118 SER A CA 1
ATOM 974 C C . SER A 1 118 ? 8.514 -3.355 9.138 1.00 92.31 118 SER A C 1
ATOM 976 O O . SER A 1 118 ? 9.598 -3.854 8.841 1.00 92.31 118 SER A O 1
ATOM 978 N N . PHE A 1 119 ? 7.494 -3.308 8.276 1.00 92.75 119 PHE A N 1
ATOM 979 C CA . PHE A 1 119 ? 7.587 -3.819 6.912 1.00 92.75 119 PHE A CA 1
ATOM 980 C C . PHE A 1 119 ? 8.665 -3.087 6.107 1.00 92.75 119 PHE A C 1
ATOM 982 O O . PHE A 1 119 ? 9.517 -3.739 5.500 1.00 92.75 119 PHE A O 1
ATOM 989 N N . LEU A 1 120 ? 8.663 -1.750 6.114 1.00 93.44 120 LEU A N 1
ATOM 990 C CA . LEU A 1 120 ? 9.648 -0.947 5.384 1.00 93.44 120 LEU A CA 1
ATOM 991 C C . LEU A 1 120 ? 11.070 -1.257 5.861 1.00 93.44 120 LEU A C 1
ATOM 993 O O . LEU A 1 120 ? 11.935 -1.589 5.045 1.00 93.44 120 LEU A O 1
ATOM 997 N N . LYS A 1 121 ? 11.283 -1.264 7.181 1.00 91.69 121 LYS A N 1
ATOM 998 C CA . LYS A 1 121 ? 12.567 -1.598 7.805 1.00 91.69 121 LYS A CA 1
ATOM 999 C C . LYS A 1 121 ? 13.040 -3.005 7.438 1.00 91.69 121 LYS A C 1
ATOM 1001 O O . LYS A 1 121 ? 14.174 -3.165 6.989 1.00 91.69 121 LYS A O 1
ATOM 1006 N N . ASN A 1 122 ? 12.182 -4.016 7.582 1.00 91.25 122 ASN A N 1
ATOM 1007 C CA . ASN A 1 122 ? 12.526 -5.414 7.300 1.00 91.25 122 ASN A CA 1
ATOM 1008 C C . ASN A 1 122 ? 12.840 -5.650 5.816 1.00 91.25 122 ASN A C 1
ATOM 1010 O O . ASN A 1 122 ? 13.638 -6.524 5.487 1.00 91.25 122 ASN A O 1
ATOM 1014 N N . ASN A 1 123 ? 12.267 -4.842 4.921 1.00 89.50 123 ASN A N 1
ATOM 1015 C CA . ASN A 1 123 ? 12.533 -4.900 3.484 1.00 89.50 123 ASN A CA 1
ATOM 1016 C C . ASN A 1 123 ? 13.656 -3.946 3.032 1.00 89.50 123 ASN A C 1
ATOM 1018 O O . ASN A 1 123 ? 13.970 -3.882 1.839 1.00 89.50 123 ASN A O 1
ATOM 1022 N N . GLY A 1 124 ? 14.321 -3.251 3.961 1.00 89.88 124 GLY A N 1
ATOM 1023 C CA . GLY A 1 124 ? 15.466 -2.381 3.691 1.00 89.88 124 GLY A CA 1
ATOM 1024 C C . GLY A 1 124 ? 15.113 -1.092 2.949 1.00 89.88 124 GLY A C 1
ATOM 1025 O O . GLY A 1 124 ? 15.949 -0.582 2.205 1.00 89.88 124 GLY A O 1
ATOM 1026 N N . TYR A 1 125 ? 13.882 -0.608 3.102 1.00 89.12 125 TYR A N 1
ATOM 1027 C CA . TYR A 1 125 ? 13.489 0.730 2.680 1.00 89.12 125 TYR A CA 1
ATOM 1028 C C . TYR A 1 125 ? 13.932 1.749 3.731 1.00 89.12 125 TYR A C 1
ATOM 1030 O O . TYR A 1 125 ? 13.735 1.536 4.927 1.00 89.12 125 TYR A O 1
ATOM 1038 N N . SER A 1 126 ? 14.526 2.852 3.283 1.00 73.19 126 SER A N 1
ATOM 1039 C CA . SER A 1 126 ? 14.768 4.028 4.120 1.00 73.19 126 SER A CA 1
ATOM 1040 C C . SER A 1 126 ? 13.639 5.028 3.903 1.00 73.19 126 SER A C 1
ATOM 1042 O O . SER A 1 126 ? 13.302 5.321 2.753 1.00 73.19 126 SER A O 1
ATOM 1044 N N . GLU A 1 127 ? 13.065 5.544 4.989 1.00 62.19 127 GLU A N 1
ATOM 1045 C CA . GLU A 1 127 ? 12.167 6.701 4.921 1.00 62.19 127 GLU A CA 1
ATOM 1046 C C . GLU A 1 127 ? 12.907 7.863 4.238 1.00 62.19 127 GLU A C 1
ATOM 1048 O O . GLU A 1 127 ? 14.080 8.110 4.536 1.00 62.19 127 GLU A O 1
ATOM 1053 N N . SER A 1 128 ? 12.253 8.503 3.263 1.00 55.53 128 SER A N 1
ATOM 1054 C CA . SER A 1 128 ? 12.816 9.634 2.508 1.00 55.53 128 SER A CA 1
ATOM 1055 C C . SER A 1 128 ? 12.566 10.965 3.196 1.00 55.53 128 SER A C 1
ATOM 1057 O O . SER A 1 128 ? 11.382 11.171 3.556 1.00 55.53 128 SER A O 1
#